Protein AF-A0A8H9EPB3-F1 (afdb_monomer_lite)

Radius of gyration: 15.14 Å; chains: 1; bounding box: 34×20×46 Å

Sequence (103 aa):
MLSDDFLKDVEGLKQKNVAVELLNRLLKGQVKSLMKTNATVSKRFSEMLRNSINKYNSRSIETSKVIEELIQLAKDIKQEQQRGNELGLNSDEIAFLRCFSFT

Foldseek 3Di:
DPDPVVLVVLLPDPPLVVSLVVLLVVLVVLLVVVCVQDVVVSVVLVVQSVVLVVCVVVVVDDSSVSSVSSSVSSVVSVVVVVVSCVVVDDPPPVVVVVVVVPD

Organism: Staphylococcus pseudintermedius (NCBI:txid283734)

Secondary structure (DSSP, 8-state):
---HHHHHHHHT-S-HHHHHHHHHHHHHHHHHHHTTT-HHHHHHHHHHHHHHHHHHHTT-S-HHHHHHHHHHHHHHHHHHHHHHHHHHS-TTSHHHHHHTT--

Structure (mmCIF, N/CA/C/O backbone):
data_AF-A0A8H9EPB3-F1
#
_entry.id   AF-A0A8H9EPB3-F1
#
loop_
_atom_site.group_PDB
_atom_site.id
_atom_site.type_symbol
_atom_site.label_atom_id
_atom_site.label_alt_id
_atom_site.label_comp_id
_atom_site.label_asym_id
_atom_site.label_entity_id
_atom_site.label_seq_id
_atom_site.pdbx_PDB_ins_code
_atom_site.Cartn_x
_atom_site.Cartn_y
_atom_site.Cartn_z
_atom_site.occupancy
_atom_site.B_iso_or_equiv
_atom_site.auth_seq_id
_atom_site.auth_comp_id
_atom_site.auth_asym_id
_atom_site.auth_atom_id
_atom_site.pdbx_PDB_model_num
ATOM 1 N N . MET A 1 1 ? -6.180 -4.046 -13.493 1.00 50.22 1 MET A N 1
ATOM 2 C CA . MET A 1 1 ? -5.452 -2.762 -13.586 1.00 50.22 1 MET A CA 1
ATOM 3 C C . MET A 1 1 ? -5.910 -1.858 -12.455 1.00 50.22 1 MET A C 1
ATOM 5 O O . MET A 1 1 ? -6.994 -2.078 -11.933 1.00 50.22 1 MET A O 1
ATOM 9 N N . LEU A 1 2 ? -5.079 -0.900 -12.040 1.00 63.28 2 LEU A N 1
ATOM 10 C CA . LEU A 1 2 ? -5.453 0.111 -11.051 1.00 63.28 2 LEU A CA 1
ATOM 11 C C . LEU A 1 2 ? -6.436 1.109 -11.690 1.00 63.28 2 LEU A C 1
ATOM 13 O O . LEU A 1 2 ? -6.024 2.137 -12.236 1.00 63.28 2 LEU A O 1
ATOM 17 N N . SER A 1 3 ? -7.714 0.744 -11.701 1.00 73.19 3 SER A N 1
ATOM 18 C CA . SER A 1 3 ? -8.790 1.581 -12.232 1.00 73.19 3 SER A CA 1
ATOM 19 C C . SER A 1 3 ? -9.348 2.468 -11.127 1.00 73.19 3 SER A C 1
ATOM 21 O O . SER A 1 3 ? -9.462 2.030 -9.982 1.00 73.19 3 SER A O 1
ATOM 23 N N . ASP A 1 4 ? -9.705 3.705 -11.462 1.00 75.12 4 ASP A N 1
ATOM 24 C CA . ASP A 1 4 ? -10.282 4.642 -10.494 1.00 75.12 4 ASP A CA 1
ATOM 25 C C . ASP A 1 4 ? -11.616 4.124 -9.925 1.00 75.12 4 ASP A C 1
ATOM 27 O O . ASP A 1 4 ? -11.916 4.365 -8.758 1.00 75.12 4 ASP A O 1
ATOM 31 N N . ASP A 1 5 ? -12.346 3.309 -10.693 1.00 75.31 5 ASP A N 1
ATOM 32 C CA . ASP A 1 5 ? -13.546 2.597 -10.233 1.00 75.31 5 ASP A CA 1
ATOM 33 C C . ASP A 1 5 ? -13.244 1.610 -9.100 1.00 75.31 5 ASP A C 1
ATOM 35 O O . ASP A 1 5 ? -13.942 1.597 -8.093 1.00 75.31 5 ASP A O 1
ATOM 39 N N . PHE A 1 6 ? -12.136 0.862 -9.183 1.00 80.31 6 PHE A N 1
ATOM 40 C CA . PHE A 1 6 ? -11.731 -0.048 -8.106 1.00 80.31 6 PHE A CA 1
ATOM 41 C C . PHE A 1 6 ? -11.423 0.716 -6.813 1.00 80.31 6 PHE A C 1
ATOM 43 O O . PHE A 1 6 ? -11.764 0.259 -5.725 1.00 80.31 6 PHE A O 1
ATOM 50 N N . LEU A 1 7 ? -10.778 1.883 -6.912 1.00 80.88 7 LEU A N 1
ATOM 51 C CA . LEU A 1 7 ? -10.467 2.702 -5.738 1.00 80.88 7 LEU A CA 1
ATOM 52 C C . LEU A 1 7 ? -11.745 3.262 -5.095 1.00 80.88 7 LEU A C 1
ATOM 54 O O . LEU A 1 7 ? -11.856 3.227 -3.870 1.00 80.88 7 LEU A O 1
ATOM 58 N N . LYS A 1 8 ? -12.720 3.695 -5.905 1.00 82.81 8 LYS A N 1
ATOM 59 C CA . LYS A 1 8 ? -14.044 4.134 -5.431 1.00 82.81 8 LYS A CA 1
ATOM 60 C C . LYS A 1 8 ? -14.826 3.002 -4.767 1.00 82.81 8 LYS A C 1
ATOM 62 O O . LYS A 1 8 ? -15.377 3.193 -3.684 1.00 82.81 8 LYS A O 1
ATOM 67 N N . ASP A 1 9 ? -14.833 1.818 -5.372 1.00 82.00 9 ASP A N 1
ATOM 68 C CA . ASP A 1 9 ? -15.509 0.641 -4.819 1.00 82.00 9 ASP A CA 1
ATOM 69 C C . ASP A 1 9 ? -14.921 0.257 -3.458 1.00 82.00 9 ASP A C 1
ATOM 71 O O . ASP A 1 9 ? -15.651 0.001 -2.499 1.00 82.00 9 ASP A O 1
ATOM 75 N N . VAL A 1 10 ? -13.589 0.274 -3.349 1.00 83.75 10 VAL A N 1
ATOM 76 C CA . VAL A 1 10 ? -12.859 -0.020 -2.112 1.00 83.75 10 VAL A CA 1
ATOM 77 C C . VAL A 1 10 ? -13.132 1.020 -1.025 1.00 83.75 10 VAL A C 1
ATOM 79 O O . VAL A 1 10 ? -13.303 0.662 0.143 1.00 83.75 10 VAL A O 1
ATOM 82 N N . GLU A 1 11 ? -13.204 2.299 -1.387 1.00 80.00 11 GLU A N 1
ATOM 83 C CA . GLU A 1 11 ? -13.561 3.382 -0.470 1.00 80.00 11 GLU A CA 1
ATOM 84 C C . GLU A 1 11 ? -14.997 3.222 0.067 1.00 80.00 11 GLU A C 1
ATOM 86 O O . GLU A 1 11 ? -15.243 3.409 1.267 1.00 80.00 11 GLU A O 1
ATOM 91 N N . GLY A 1 12 ? -15.922 2.773 -0.788 1.00 81.56 12 GLY A N 1
ATOM 92 C CA . GLY A 1 12 ? -17.324 2.501 -0.461 1.00 81.56 12 GLY A CA 1
ATOM 93 C C . GLY A 1 12 ? -17.575 1.246 0.386 1.00 81.56 12 GLY A C 1
ATOM 94 O O . GLY A 1 12 ? -18.693 1.047 0.872 1.00 81.56 12 GLY A O 1
ATOM 95 N N . LEU A 1 13 ? -16.565 0.397 0.621 1.00 84.75 13 LEU A N 1
ATOM 96 C CA . LEU A 1 13 ? -16.739 -0.824 1.412 1.00 84.75 13 LEU A CA 1
ATOM 97 C C . LEU A 1 13 ? -17.144 -0.509 2.860 1.00 84.75 13 LEU A C 1
ATOM 99 O O . LEU A 1 13 ? -16.459 0.219 3.586 1.00 84.75 13 LEU A O 1
ATOM 103 N N . LYS A 1 14 ? -18.228 -1.156 3.319 1.00 83.38 14 LYS A N 1
ATOM 104 C CA . LYS A 1 14 ? -18.660 -1.114 4.730 1.00 83.38 14 LYS A CA 1
ATOM 105 C C . LYS A 1 14 ? -17.591 -1.676 5.667 1.00 83.38 14 LYS A C 1
ATOM 107 O O . LYS A 1 14 ? -17.388 -1.162 6.762 1.00 83.38 14 LYS A O 1
ATOM 112 N N . GLN A 1 15 ? -16.904 -2.734 5.240 1.00 88.88 15 GLN A N 1
ATOM 113 C CA . GLN A 1 15 ? -15.846 -3.369 6.020 1.00 88.88 15 GLN A CA 1
ATOM 114 C C . GLN A 1 15 ? -14.487 -2.754 5.670 1.00 88.88 15 GLN A C 1
ATOM 116 O O . GLN A 1 15 ? -13.799 -3.195 4.752 1.00 88.88 15 GLN A O 1
ATOM 121 N N . LYS A 1 16 ? -14.077 -1.741 6.437 1.00 87.94 16 LYS A N 1
ATOM 122 C CA . LYS A 1 16 ? -12.825 -0.999 6.205 1.00 87.94 16 LYS A CA 1
ATOM 123 C C . LYS A 1 16 ? -11.565 -1.873 6.307 1.00 87.94 16 LYS A C 1
ATOM 125 O O . LYS A 1 16 ? -10.606 -1.655 5.577 1.00 87.94 16 LYS A O 1
ATOM 130 N N . ASN A 1 17 ? -11.586 -2.925 7.122 1.00 88.94 17 ASN A N 1
ATOM 131 C CA . ASN A 1 17 ? -10.467 -3.873 7.217 1.00 88.94 17 ASN A CA 1
ATOM 132 C C . ASN A 1 17 ? -10.255 -4.657 5.910 1.00 88.94 17 ASN A C 1
ATOM 134 O O . ASN A 1 17 ? -9.118 -4.914 5.521 1.00 88.94 17 ASN A O 1
ATOM 138 N N . VAL A 1 18 ? -11.346 -4.981 5.205 1.00 91.62 18 VAL A N 1
ATOM 139 C CA . VAL A 1 18 ? -11.290 -5.640 3.892 1.00 91.62 18 VAL A CA 1
ATOM 140 C C . VAL A 1 18 ? -10.699 -4.688 2.853 1.00 91.62 18 VAL A C 1
ATOM 142 O O . VAL A 1 18 ? -9.838 -5.092 2.077 1.00 91.62 18 VAL A O 1
ATOM 145 N N . ALA A 1 19 ? -11.086 -3.408 2.885 1.00 90.88 19 ALA A N 1
ATOM 146 C CA . ALA A 1 19 ? -10.512 -2.382 2.014 1.00 90.88 19 ALA A CA 1
ATOM 147 C C . ALA A 1 19 ? -8.982 -2.287 2.166 1.00 90.88 19 ALA A C 1
ATOM 149 O O . ALA A 1 19 ? -8.253 -2.320 1.174 1.00 90.88 19 ALA A O 1
ATOM 150 N N . VAL A 1 20 ? -8.488 -2.253 3.409 1.00 94.00 20 VAL A N 1
ATOM 151 C CA . VAL A 1 20 ? -7.046 -2.238 3.708 1.00 94.00 20 VAL A CA 1
ATOM 152 C C . VAL A 1 20 ? -6.346 -3.485 3.165 1.00 94.00 20 VAL A C 1
ATOM 154 O O . VAL A 1 20 ? -5.275 -3.377 2.565 1.00 94.00 20 VAL A O 1
ATOM 157 N N . GLU A 1 21 ? -6.930 -4.672 3.342 1.00 93.50 21 GLU A N 1
ATOM 158 C CA . GLU A 1 21 ? -6.330 -5.916 2.856 1.00 93.50 21 GLU A CA 1
ATOM 159 C C . GLU A 1 21 ? -6.227 -5.952 1.323 1.00 93.50 21 GLU A C 1
ATOM 161 O O . GLU A 1 21 ? -5.171 -6.295 0.778 1.00 93.50 21 GLU A O 1
ATOM 166 N N . LEU A 1 22 ? -7.298 -5.559 0.629 1.00 92.81 22 LEU A N 1
ATOM 167 C CA . LEU A 1 22 ? -7.341 -5.504 -0.831 1.00 92.81 22 LEU A CA 1
ATOM 168 C C . LEU A 1 22 ? -6.302 -4.524 -1.383 1.00 92.81 22 LEU A C 1
ATOM 170 O O . LEU A 1 22 ? -5.521 -4.895 -2.265 1.00 92.81 22 LEU A O 1
ATOM 174 N N . LEU A 1 23 ? -6.230 -3.312 -0.822 1.00 93.62 23 LEU A N 1
ATOM 175 C CA . LEU A 1 23 ? -5.230 -2.315 -1.209 1.00 93.62 23 LEU A CA 1
ATOM 176 C C . LEU A 1 23 ? -3.812 -2.822 -0.952 1.00 93.62 23 LEU A C 1
ATOM 178 O O . LEU A 1 23 ? -2.961 -2.725 -1.830 1.00 93.62 23 LEU A O 1
ATOM 182 N N . ASN A 1 24 ? -3.553 -3.438 0.203 1.00 95.19 24 ASN A N 1
ATOM 183 C CA . ASN A 1 24 ? -2.239 -3.994 0.523 1.00 95.19 24 ASN A CA 1
ATOM 184 C C . ASN A 1 24 ? -1.796 -5.060 -0.494 1.00 95.19 24 ASN A C 1
ATOM 186 O O . ASN A 1 24 ? -0.662 -5.031 -0.978 1.00 95.19 24 ASN A O 1
ATOM 190 N N . ARG A 1 25 ? -2.685 -5.999 -0.846 1.00 93.19 25 ARG A N 1
ATOM 191 C CA . ARG A 1 25 ? -2.396 -7.040 -1.848 1.00 93.19 25 ARG A CA 1
ATOM 192 C C . ARG A 1 25 ? -2.097 -6.426 -3.216 1.00 93.19 25 ARG A C 1
ATOM 194 O O . ARG A 1 25 ? -1.109 -6.799 -3.849 1.00 93.19 25 ARG A O 1
ATOM 201 N N . LEU A 1 26 ? -2.911 -5.464 -3.641 1.00 91.31 26 LEU A N 1
ATOM 202 C CA . LEU A 1 26 ? -2.739 -4.771 -4.913 1.00 91.31 26 LEU A CA 1
ATOM 203 C C . LEU A 1 26 ? -1.422 -3.978 -4.960 1.00 91.31 26 LEU A C 1
ATOM 205 O O . LEU A 1 26 ? -0.652 -4.122 -5.911 1.00 91.31 26 LEU A O 1
ATOM 209 N N . LEU A 1 27 ? -1.117 -3.206 -3.917 1.00 93.56 27 LEU A N 1
ATOM 210 C CA . LEU A 1 27 ? 0.078 -2.364 -3.846 1.00 93.56 27 LEU A CA 1
ATOM 211 C C . LEU A 1 27 ? 1.353 -3.209 -3.836 1.00 93.56 27 LEU A C 1
ATOM 213 O O . LEU A 1 27 ? 2.302 -2.885 -4.545 1.00 93.56 27 LEU A O 1
ATOM 217 N N . LYS A 1 28 ? 1.365 -4.348 -3.130 1.00 93.62 28 LYS A N 1
ATOM 218 C CA . LYS A 1 28 ? 2.479 -5.313 -3.189 1.00 93.62 28 LYS A CA 1
ATOM 219 C C . LYS A 1 28 ? 2.745 -5.808 -4.610 1.00 93.62 28 LYS A C 1
ATOM 221 O O . LYS A 1 28 ? 3.902 -5.905 -5.017 1.00 93.62 28 LYS A O 1
ATOM 226 N N . GLY A 1 29 ? 1.689 -6.112 -5.367 1.00 90.69 29 GLY A N 1
ATOM 227 C CA . GLY A 1 29 ? 1.806 -6.503 -6.772 1.00 90.69 29 GLY A CA 1
ATOM 228 C C . GLY A 1 29 ? 2.411 -5.393 -7.632 1.00 90.69 29 GLY A C 1
ATOM 229 O O . GLY A 1 29 ? 3.339 -5.642 -8.401 1.00 90.69 29 GLY A O 1
ATOM 230 N N . GLN A 1 30 ? 1.942 -4.159 -7.443 1.00 88.38 30 GLN A N 1
ATOM 231 C CA . GLN A 1 30 ? 2.408 -2.995 -8.198 1.00 88.38 30 GLN A CA 1
ATOM 232 C C . GLN A 1 30 ? 3.866 -2.632 -7.899 1.00 88.38 30 GLN A C 1
ATOM 234 O O . GLN A 1 30 ? 4.643 -2.404 -8.826 1.00 88.38 30 GLN A O 1
ATOM 239 N N . VAL A 1 31 ? 4.264 -2.661 -6.624 1.00 89.62 31 VAL A N 1
ATOM 240 C CA . VAL A 1 31 ? 5.660 -2.474 -6.201 1.00 89.62 31 VAL A CA 1
ATOM 241 C C . VAL A 1 31 ? 6.550 -3.553 -6.816 1.00 89.62 31 VAL A C 1
ATOM 243 O O . VAL A 1 31 ? 7.580 -3.236 -7.401 1.00 89.62 31 VAL A O 1
ATOM 246 N N . LYS A 1 32 ? 6.136 -4.828 -6.779 1.00 88.44 32 LYS A N 1
ATOM 247 C CA . LYS A 1 32 ? 6.897 -5.924 -7.404 1.00 88.44 32 LYS A CA 1
ATOM 248 C C . LYS A 1 32 ? 7.055 -5.739 -8.916 1.00 88.44 32 LYS A C 1
ATOM 250 O O . LYS A 1 32 ? 8.096 -6.099 -9.462 1.00 88.44 32 LYS A O 1
ATOM 255 N N . SER A 1 33 ? 6.039 -5.199 -9.589 1.00 85.75 33 SER A N 1
ATOM 256 C CA . SER A 1 33 ? 6.120 -4.868 -11.013 1.00 85.75 33 SER A CA 1
ATOM 257 C C . SER A 1 33 ? 7.121 -3.739 -11.265 1.00 85.75 33 SER A C 1
ATOM 259 O O . SER A 1 33 ? 8.000 -3.882 -12.111 1.00 85.75 33 SER A O 1
ATOM 261 N N . LEU A 1 34 ? 7.049 -2.661 -10.477 1.00 83.31 34 LEU A N 1
ATOM 262 C CA . LEU A 1 34 ? 7.949 -1.509 -10.578 1.00 83.31 34 LEU A CA 1
ATOM 263 C C . LEU A 1 34 ? 9.404 -1.867 -10.251 1.00 83.31 34 LEU A C 1
ATOM 265 O O . LEU A 1 34 ? 10.322 -1.298 -10.828 1.00 83.31 34 LEU A O 1
ATOM 269 N N . MET A 1 35 ? 9.638 -2.852 -9.382 1.00 84.44 35 MET A N 1
ATOM 270 C CA . MET A 1 35 ? 10.981 -3.348 -9.069 1.00 84.44 35 MET A CA 1
ATOM 271 C C . MET A 1 35 ? 11.744 -3.824 -10.313 1.00 84.44 35 MET A C 1
ATOM 273 O O . MET A 1 35 ? 12.969 -3.738 -10.335 1.00 84.44 35 MET A O 1
ATOM 277 N N . LYS A 1 36 ? 11.035 -4.308 -11.344 1.00 82.81 36 LYS A N 1
ATOM 278 C CA . LYS A 1 36 ? 11.644 -4.768 -12.601 1.00 82.81 36 LYS A CA 1
ATOM 279 C C . LYS A 1 36 ? 12.208 -3.625 -13.445 1.00 82.81 36 LYS A C 1
ATOM 281 O O . LYS A 1 36 ? 13.126 -3.862 -14.218 1.00 82.81 36 LYS A O 1
ATOM 286 N N . THR A 1 37 ? 11.654 -2.420 -13.317 1.00 79.12 37 THR A N 1
ATOM 287 C CA . THR A 1 37 ? 12.057 -1.245 -14.101 1.00 79.12 37 THR A CA 1
ATOM 288 C C . THR A 1 37 ? 12.893 -0.267 -13.281 1.00 79.12 37 THR A C 1
ATOM 290 O O . THR A 1 37 ? 13.864 0.282 -13.790 1.00 79.12 37 THR A O 1
ATOM 293 N N . ASN A 1 38 ? 12.567 -0.062 -12.000 1.00 82.38 38 ASN A N 1
ATOM 294 C CA . ASN A 1 38 ? 13.278 0.859 -11.118 1.00 82.38 38 ASN A CA 1
ATOM 295 C C . ASN A 1 38 ? 13.302 0.365 -9.659 1.00 82.38 38 ASN A C 1
ATOM 297 O O . ASN A 1 38 ? 12.383 0.603 -8.868 1.00 82.38 38 ASN A O 1
ATOM 301 N N . ALA A 1 39 ? 14.401 -0.296 -9.282 1.00 86.25 39 ALA A N 1
ATOM 302 C CA . ALA A 1 39 ? 14.592 -0.858 -7.945 1.00 86.25 39 ALA A CA 1
ATOM 303 C C . ALA A 1 39 ? 14.620 0.207 -6.833 1.00 86.25 39 ALA A C 1
ATOM 305 O O . ALA A 1 39 ? 14.082 -0.022 -5.748 1.00 86.25 39 ALA A O 1
ATOM 306 N N . THR A 1 40 ? 15.199 1.382 -7.096 1.00 89.94 40 THR A N 1
ATOM 307 C CA . THR A 1 40 ? 15.306 2.471 -6.111 1.00 89.94 40 THR A CA 1
ATOM 308 C C . THR A 1 40 ? 13.932 3.039 -5.767 1.00 89.94 40 THR 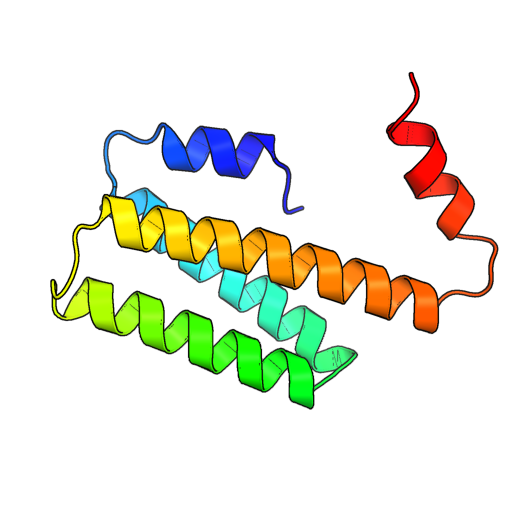A C 1
ATOM 310 O O . THR A 1 40 ? 13.571 3.135 -4.592 1.00 89.94 40 THR A O 1
ATOM 313 N N . VAL A 1 41 ? 13.130 3.356 -6.787 1.00 87.56 41 VAL A N 1
ATOM 314 C CA . VAL A 1 41 ? 11.770 3.882 -6.600 1.00 87.56 41 VAL A CA 1
ATOM 315 C C . VAL A 1 41 ? 10.859 2.811 -5.989 1.00 87.56 41 VAL A C 1
ATOM 317 O O . VAL A 1 41 ? 10.127 3.087 -5.038 1.00 87.56 41 VAL A O 1
ATOM 320 N N . SER A 1 42 ? 10.970 1.559 -6.444 1.00 89.94 42 SER A N 1
ATOM 321 C CA . SER A 1 42 ? 10.253 0.427 -5.848 1.00 89.94 42 SER A CA 1
ATOM 322 C C . SER A 1 42 ? 10.547 0.264 -4.354 1.00 89.94 42 SER A C 1
ATOM 324 O O . SER A 1 42 ? 9.628 0.015 -3.571 1.00 89.94 42 SER A O 1
ATOM 326 N N . LYS A 1 43 ? 11.809 0.405 -3.928 1.00 92.38 43 LYS A N 1
ATOM 327 C CA . LYS A 1 43 ? 12.184 0.289 -2.512 1.00 92.38 43 LYS A CA 1
ATOM 328 C C . LYS A 1 43 ? 11.500 1.362 -1.662 1.00 92.38 43 LYS A C 1
ATOM 330 O O . LYS A 1 43 ? 10.922 1.030 -0.628 1.00 92.38 43 LYS A O 1
ATOM 335 N N . ARG A 1 44 ? 11.473 2.611 -2.139 1.00 94.12 44 ARG A N 1
ATOM 336 C CA . ARG A 1 44 ? 10.768 3.716 -1.471 1.00 94.12 44 ARG A CA 1
ATOM 337 C C . ARG A 1 44 ? 9.277 3.412 -1.292 1.00 94.12 44 ARG A C 1
ATOM 339 O O . ARG A 1 44 ? 8.758 3.538 -0.185 1.00 94.12 44 ARG A O 1
ATOM 346 N N . PHE A 1 45 ? 8.590 2.965 -2.344 1.00 93.69 45 PHE A N 1
ATOM 347 C CA . PHE A 1 45 ? 7.166 2.621 -2.243 1.00 93.69 45 PHE A CA 1
ATOM 348 C C . PHE A 1 45 ? 6.904 1.423 -1.326 1.00 93.69 45 PHE A C 1
ATOM 350 O O . PHE A 1 45 ? 5.925 1.422 -0.580 1.00 93.69 45 PHE A O 1
ATOM 357 N N . SER A 1 46 ? 7.797 0.430 -1.324 1.00 95.00 46 SER A N 1
ATOM 358 C CA . SER A 1 46 ? 7.727 -0.692 -0.385 1.00 95.00 46 SER A CA 1
ATOM 359 C C . SER A 1 46 ? 7.809 -0.228 1.072 1.00 95.00 46 SER A C 1
ATOM 361 O O . SER A 1 46 ? 7.087 -0.745 1.925 1.00 95.00 46 SER A O 1
ATOM 363 N N . GLU A 1 47 ? 8.683 0.733 1.378 1.00 96.75 47 GLU A N 1
ATOM 364 C CA . GLU A 1 47 ? 8.825 1.294 2.725 1.00 96.75 47 GLU A CA 1
ATOM 365 C C . GLU A 1 47 ? 7.591 2.104 3.135 1.00 96.75 47 GLU A C 1
ATOM 367 O O . GLU A 1 47 ? 7.084 1.918 4.242 1.00 96.75 47 GLU A O 1
ATOM 372 N N . MET A 1 48 ? 7.059 2.934 2.233 1.00 96.25 48 MET A N 1
ATOM 373 C CA . MET A 1 48 ? 5.826 3.693 2.467 1.00 96.25 48 MET A CA 1
ATOM 374 C C . MET A 1 48 ? 4.637 2.766 2.745 1.00 96.25 48 MET A C 1
ATOM 376 O O . MET A 1 48 ? 3.957 2.938 3.756 1.00 96.25 48 MET A O 1
ATOM 380 N N . LEU A 1 49 ? 4.448 1.728 1.921 1.00 96.31 49 LEU A N 1
ATOM 381 C CA . LEU A 1 49 ? 3.408 0.718 2.132 1.00 96.31 49 LEU A CA 1
ATOM 382 C C . LEU A 1 49 ? 3.557 0.046 3.499 1.00 96.31 49 LEU A C 1
ATOM 384 O O . LEU A 1 49 ? 2.591 -0.060 4.255 1.00 96.31 49 LEU A O 1
ATOM 388 N N . ARG A 1 50 ? 4.775 -0.392 3.841 1.00 97.06 50 ARG A N 1
ATOM 389 C CA . ARG A 1 50 ? 5.050 -1.026 5.135 1.00 97.06 50 ARG A CA 1
ATOM 390 C C . ARG A 1 50 ? 4.695 -0.096 6.295 1.00 97.06 50 ARG A C 1
ATOM 392 O O . ARG A 1 50 ? 4.087 -0.544 7.262 1.00 97.06 50 ARG A O 1
ATOM 399 N N . ASN A 1 51 ? 5.039 1.184 6.193 1.00 96.75 51 ASN A N 1
ATOM 400 C CA . ASN A 1 51 ? 4.755 2.166 7.233 1.00 96.75 51 ASN A CA 1
ATOM 401 C C . ASN A 1 51 ? 3.247 2.383 7.419 1.00 96.75 51 ASN A C 1
ATOM 403 O O . ASN A 1 51 ? 2.782 2.362 8.557 1.00 96.75 51 ASN A O 1
ATOM 407 N N . SER A 1 52 ? 2.469 2.520 6.342 1.00 95.69 52 SER A N 1
ATOM 408 C CA . SER A 1 52 ? 1.007 2.663 6.442 1.00 95.69 52 SER A CA 1
ATOM 409 C C . SER A 1 52 ? 0.344 1.421 7.050 1.00 95.69 52 SER A C 1
ATOM 411 O O . SER A 1 52 ? -0.522 1.545 7.916 1.00 95.69 52 SER A O 1
ATOM 413 N N . ILE A 1 53 ? 0.807 0.216 6.696 1.00 95.88 53 ILE A N 1
ATOM 414 C CA . ILE A 1 53 ? 0.315 -1.033 7.304 1.00 95.88 53 ILE A CA 1
ATOM 415 C C . ILE A 1 53 ? 0.715 -1.150 8.779 1.00 95.88 53 ILE A C 1
ATOM 417 O O . ILE A 1 53 ? -0.075 -1.624 9.593 1.00 95.88 53 ILE A O 1
ATOM 421 N N . ASN A 1 54 ? 1.903 -0.680 9.159 1.00 96.56 54 ASN A N 1
ATOM 422 C CA . ASN A 1 54 ? 2.301 -0.649 10.563 1.00 96.56 54 ASN A CA 1
ATOM 423 C C . ASN A 1 54 ? 1.377 0.255 11.383 1.00 96.56 54 ASN A C 1
ATOM 425 O O . ASN A 1 54 ? 0.889 -0.194 12.415 1.00 96.56 54 ASN A O 1
ATOM 429 N N . LYS A 1 55 ? 1.074 1.469 10.897 1.00 94.94 55 LYS A N 1
ATOM 430 C CA . LYS A 1 55 ? 0.136 2.393 11.561 1.00 94.94 55 LYS A CA 1
ATOM 431 C C . LYS A 1 55 ? -1.260 1.781 11.734 1.00 94.94 55 LYS A C 1
ATOM 433 O O . LYS A 1 55 ? -1.903 2.006 12.757 1.00 94.94 55 LYS A O 1
ATOM 438 N N . TYR A 1 56 ? -1.718 1.012 10.744 1.00 94.69 56 TYR A N 1
ATOM 439 C CA . TYR A 1 56 ? -2.972 0.260 10.816 1.00 94.69 56 TYR A CA 1
ATOM 440 C C . TYR A 1 56 ? -2.932 -0.819 11.905 1.00 94.69 56 TYR A C 1
ATOM 442 O O . TYR A 1 56 ? -3.811 -0.862 12.763 1.00 94.69 56 TYR A O 1
ATOM 450 N N . ASN A 1 57 ? -1.888 -1.653 11.912 1.00 93.50 57 ASN A N 1
ATOM 451 C CA . ASN A 1 57 ? -1.743 -2.750 12.872 1.00 93.50 57 ASN A CA 1
ATOM 452 C C . ASN A 1 57 ? -1.600 -2.251 14.315 1.00 93.50 57 ASN A C 1
ATOM 454 O O . ASN A 1 57 ? -2.162 -2.846 15.232 1.00 93.50 57 ASN A O 1
ATOM 458 N N . SER A 1 58 ? -0.878 -1.148 14.517 1.00 94.69 58 SER A N 1
ATOM 459 C CA . SER A 1 58 ? -0.726 -0.505 15.823 1.00 94.69 58 SER A CA 1
ATOM 460 C C . SER A 1 58 ? -1.938 0.335 16.231 1.00 94.69 58 SER A C 1
ATOM 462 O O . SER A 1 58 ? -1.941 0.883 17.331 1.00 94.69 58 SER A O 1
ATOM 464 N N . ARG A 1 59 ? -2.957 0.458 15.362 1.00 90.50 59 ARG A N 1
ATOM 465 C CA . ARG A 1 59 ? -4.131 1.333 15.540 1.00 90.50 59 ARG A CA 1
ATOM 466 C C . ARG A 1 59 ? -3.745 2.774 15.885 1.00 90.50 59 ARG A C 1
ATOM 468 O O . ARG A 1 59 ? -4.451 3.458 16.617 1.00 90.50 59 ARG A O 1
ATOM 475 N N . SER A 1 60 ? -2.602 3.229 15.371 1.00 85.94 60 SER A N 1
ATOM 476 C CA . SER A 1 60 ? -2.060 4.556 15.681 1.00 85.94 60 SER A CA 1
ATOM 477 C C . SER A 1 60 ? -2.786 5.682 14.947 1.00 85.94 60 SER A C 1
ATOM 479 O O . SER A 1 60 ? -2.620 6.842 15.310 1.00 85.94 60 SER A O 1
ATOM 481 N N . ILE A 1 61 ? -3.567 5.351 13.916 1.00 90.31 61 ILE A N 1
ATOM 482 C CA . ILE A 1 61 ? -4.452 6.268 13.193 1.00 90.31 61 ILE A CA 1
ATOM 483 C C . ILE A 1 61 ? -5.774 5.565 12.869 1.00 90.31 61 ILE A C 1
ATOM 485 O O . ILE A 1 61 ? -5.860 4.335 12.897 1.00 90.31 61 ILE A O 1
ATOM 489 N N . GLU A 1 62 ? -6.792 6.348 12.519 1.00 92.94 62 GLU A N 1
ATOM 490 C CA . GLU A 1 62 ? -8.072 5.826 12.044 1.00 92.94 62 GLU A CA 1
ATOM 491 C C . GLU A 1 62 ? -7.916 4.995 10.764 1.00 92.94 62 GLU A C 1
ATOM 493 O O . GLU A 1 62 ? -7.141 5.331 9.866 1.00 92.94 62 GLU A O 1
ATOM 498 N N . THR A 1 63 ? -8.697 3.918 10.646 1.00 91.50 63 THR A N 1
ATOM 499 C CA . THR A 1 63 ? -8.664 3.035 9.471 1.00 91.50 63 THR A CA 1
ATOM 500 C C . THR A 1 63 ? -9.041 3.762 8.176 1.00 91.50 63 THR A C 1
ATOM 502 O O . THR A 1 63 ? -8.483 3.447 7.130 1.00 91.50 63 THR A O 1
ATOM 505 N N . SER A 1 64 ? -9.940 4.750 8.232 1.00 90.62 64 SER A N 1
ATOM 506 C CA . SER A 1 64 ? -10.261 5.657 7.113 1.00 90.62 64 SER A CA 1
ATOM 507 C C . SER A 1 64 ? -9.004 6.336 6.567 1.00 90.62 64 SER A C 1
ATOM 509 O O . SER A 1 64 ? -8.716 6.246 5.378 1.00 90.62 64 SER A O 1
ATOM 511 N N . LYS A 1 65 ? -8.190 6.901 7.460 1.00 92.88 65 LYS A N 1
ATOM 512 C CA . LYS A 1 65 ? -6.939 7.577 7.116 1.00 92.88 65 LYS A CA 1
ATOM 513 C C . LYS A 1 65 ? -5.887 6.625 6.545 1.00 92.88 65 LYS A C 1
ATOM 515 O O . LYS A 1 65 ? -5.15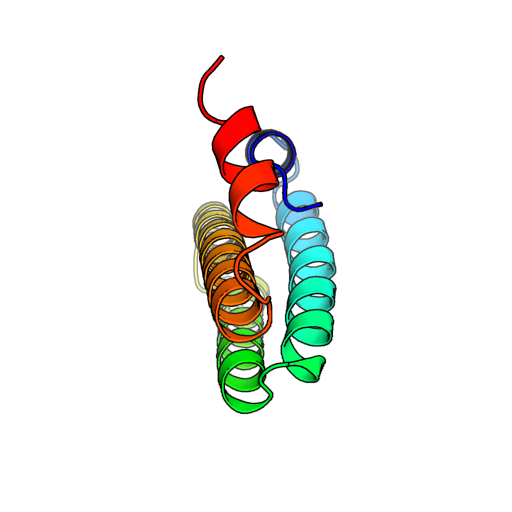2 6.993 5.635 1.00 92.88 65 LYS A O 1
ATOM 520 N N . VAL A 1 66 ? -5.829 5.379 7.027 1.00 94.00 66 VAL A N 1
ATOM 521 C CA . VAL A 1 66 ? -4.991 4.333 6.405 1.00 94.00 66 VAL A CA 1
ATOM 522 C C . VAL A 1 66 ? -5.432 4.093 4.962 1.00 94.00 66 VAL A C 1
ATOM 524 O O . VAL A 1 66 ? -4.590 4.007 4.074 1.00 94.00 66 VAL A O 1
ATOM 527 N N . ILE A 1 67 ? -6.738 3.967 4.720 1.00 91.56 67 ILE A N 1
ATOM 528 C CA . ILE A 1 67 ? -7.283 3.716 3.381 1.00 91.56 67 ILE A CA 1
ATOM 529 C C . ILE A 1 67 ? -6.939 4.873 2.441 1.00 91.56 67 ILE A C 1
ATOM 531 O O . ILE A 1 67 ? -6.458 4.617 1.341 1.00 91.56 67 ILE A O 1
ATOM 535 N N . GLU A 1 68 ? -7.090 6.120 2.887 1.00 92.50 68 GLU A N 1
ATOM 536 C CA . GLU A 1 68 ? -6.673 7.306 2.129 1.00 92.50 68 GLU A CA 1
ATOM 537 C C . GLU A 1 68 ? -5.174 7.273 1.782 1.00 92.50 68 GLU A C 1
ATOM 539 O O . GLU A 1 68 ? -4.812 7.447 0.616 1.00 92.50 68 GL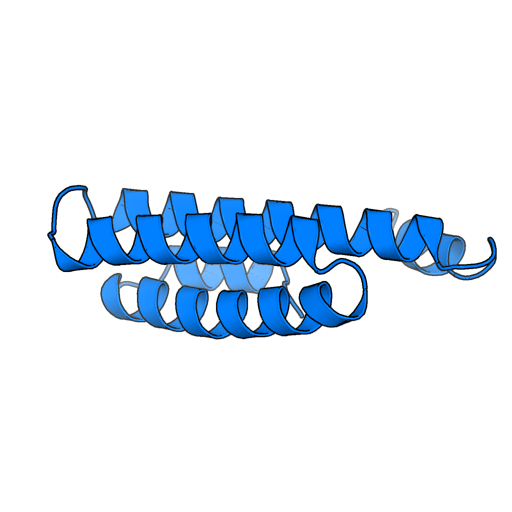U A O 1
ATOM 544 N N . GLU A 1 69 ? -4.300 6.973 2.755 1.00 94.56 69 GLU A N 1
ATOM 545 C CA . GLU A 1 69 ? -2.852 6.833 2.520 1.00 94.56 69 GLU A CA 1
ATOM 546 C C . GLU A 1 69 ? -2.550 5.748 1.470 1.00 94.56 69 GLU A C 1
ATOM 548 O O . GLU A 1 69 ? -1.717 5.946 0.583 1.00 94.56 69 GLU A O 1
ATOM 553 N N . LEU A 1 70 ? -3.236 4.603 1.537 1.00 94.44 70 LEU A N 1
ATOM 554 C CA . LEU A 1 70 ? -3.046 3.495 0.599 1.00 94.44 70 LEU A CA 1
ATOM 555 C C . LEU A 1 70 ? -3.583 3.815 -0.806 1.00 94.44 70 LEU A C 1
ATOM 557 O O . LEU A 1 70 ? -2.957 3.429 -1.795 1.00 94.44 70 LEU A O 1
ATOM 561 N N . ILE A 1 71 ? -4.706 4.529 -0.913 1.00 91.31 71 ILE A N 1
ATOM 562 C CA . ILE A 1 71 ? -5.249 5.012 -2.191 1.00 91.31 71 ILE A CA 1
ATOM 563 C C . ILE A 1 71 ? -4.271 5.995 -2.836 1.00 91.31 71 ILE A C 1
ATOM 565 O O . ILE A 1 71 ? -3.984 5.879 -4.030 1.00 91.31 71 ILE A O 1
ATOM 569 N N . GLN A 1 72 ? -3.725 6.931 -2.057 1.00 93.44 72 GLN A N 1
ATOM 570 C CA . GLN A 1 72 ? -2.738 7.878 -2.565 1.00 93.44 72 GLN A CA 1
ATOM 571 C C . GLN A 1 72 ? -1.478 7.154 -3.048 1.00 93.44 72 GLN A C 1
ATOM 573 O O . GLN A 1 72 ? -1.019 7.398 -4.161 1.00 93.44 72 GLN A O 1
ATOM 578 N N . LEU A 1 73 ? -0.989 6.176 -2.280 1.00 93.44 73 LEU A N 1
ATOM 579 C CA . LEU A 1 73 ? 0.156 5.360 -2.680 1.00 93.44 73 LEU A CA 1
ATOM 580 C C . LEU A 1 73 ? -0.088 4.623 -4.006 1.00 93.44 73 LEU A C 1
ATOM 582 O O . LEU A 1 73 ? 0.808 4.510 -4.839 1.00 93.44 73 LEU A O 1
ATOM 586 N N . ALA A 1 74 ? -1.310 4.134 -4.216 1.00 89.31 74 ALA A N 1
ATOM 587 C CA . ALA A 1 74 ? -1.721 3.492 -5.460 1.00 89.31 74 ALA A CA 1
ATOM 588 C C . ALA A 1 74 ? -1.637 4.448 -6.659 1.00 89.31 74 ALA A C 1
ATOM 590 O O . ALA A 1 74 ? -1.131 4.057 -7.716 1.00 89.31 74 ALA A O 1
ATOM 591 N N . LYS A 1 75 ? -2.096 5.693 -6.490 1.00 89.25 75 LYS A N 1
ATOM 592 C CA . LYS A 1 75 ? -2.013 6.743 -7.516 1.00 89.25 75 LYS A CA 1
ATOM 593 C C . LYS A 1 75 ? -0.562 7.108 -7.827 1.00 89.25 75 LYS A C 1
ATOM 595 O O . LYS A 1 75 ? -0.191 7.129 -8.999 1.00 89.25 75 LYS A O 1
ATOM 600 N N . ASP A 1 76 ? 0.262 7.291 -6.800 1.00 90.25 76 ASP A N 1
ATOM 601 C CA . ASP A 1 76 ? 1.677 7.637 -6.957 1.00 90.25 76 ASP A CA 1
ATOM 602 C C . ASP A 1 76 ? 2.444 6.536 -7.710 1.00 90.25 76 ASP A C 1
ATOM 604 O O . ASP A 1 76 ? 3.211 6.820 -8.629 1.00 90.25 76 ASP A O 1
ATOM 608 N N . ILE A 1 77 ? 2.199 5.258 -7.387 1.00 86.81 77 ILE A N 1
ATOM 609 C CA . ILE A 1 77 ? 2.828 4.139 -8.105 1.00 86.81 77 ILE A CA 1
ATOM 610 C C . ILE A 1 77 ? 2.382 4.102 -9.571 1.00 86.81 77 ILE A C 1
ATOM 612 O O . ILE A 1 77 ? 3.211 3.864 -10.447 1.00 86.81 77 ILE A O 1
ATOM 616 N N . LYS A 1 78 ? 1.097 4.342 -9.863 1.00 85.06 78 LYS A N 1
ATOM 617 C CA . LYS A 1 78 ? 0.592 4.402 -11.247 1.00 85.06 78 LYS A CA 1
ATOM 618 C C . LYS A 1 78 ? 1.263 5.526 -12.033 1.00 85.06 78 LYS A C 1
ATOM 620 O O . LYS A 1 78 ? 1.658 5.298 -13.173 1.00 85.06 78 LYS A O 1
ATOM 625 N N . GLN A 1 79 ? 1.443 6.695 -11.425 1.00 86.50 79 GLN A N 1
ATOM 626 C CA . GLN A 1 79 ? 2.139 7.814 -12.054 1.00 86.50 79 GLN A CA 1
ATOM 627 C C . GLN A 1 79 ? 3.615 7.488 -12.326 1.00 86.50 79 GLN A C 1
ATOM 629 O O . GLN A 1 79 ? 4.113 7.743 -13.419 1.00 86.50 79 GLN A O 1
ATOM 634 N N . GLU A 1 80 ? 4.317 6.868 -11.377 1.00 84.50 80 GLU A N 1
ATOM 635 C CA . GLU A 1 80 ? 5.715 6.468 -11.576 1.00 84.50 80 GLU A CA 1
ATOM 636 C C . GLU A 1 80 ? 5.863 5.346 -12.614 1.00 84.50 80 GLU A C 1
ATOM 638 O O . GLU A 1 80 ? 6.816 5.349 -13.391 1.00 84.50 80 GLU A O 1
ATOM 643 N N . GLN A 1 81 ? 4.901 4.422 -12.700 1.00 79.69 81 GLN A N 1
ATOM 644 C CA . GLN A 1 81 ? 4.843 3.432 -13.781 1.00 79.69 81 GLN A CA 1
ATOM 645 C C . GLN A 1 81 ? 4.619 4.092 -15.147 1.00 79.69 81 GLN A C 1
ATOM 647 O O . GLN A 1 81 ? 5.283 3.717 -16.108 1.00 79.69 81 GLN A O 1
ATOM 652 N N . GLN A 1 82 ? 3.728 5.085 -15.240 1.00 80.00 82 GLN A N 1
ATOM 653 C CA . GLN A 1 82 ? 3.505 5.845 -16.475 1.00 80.00 82 GLN A CA 1
ATOM 654 C C . GLN A 1 82 ? 4.772 6.586 -16.911 1.00 80.00 82 GLN A C 1
ATOM 656 O O . GLN A 1 82 ? 5.184 6.442 -18.054 1.00 80.00 82 GLN A O 1
ATOM 661 N N . ARG A 1 83 ? 5.456 7.274 -15.990 1.00 74.06 83 ARG A N 1
ATOM 662 C CA . ARG A 1 83 ? 6.732 7.956 -16.273 1.00 74.06 83 ARG A CA 1
ATOM 663 C C . ARG A 1 83 ? 7.844 6.981 -16.660 1.00 74.06 83 ARG A C 1
ATOM 665 O O . ARG A 1 83 ? 8.628 7.259 -17.559 1.00 74.06 83 ARG A O 1
ATOM 672 N N . GLY A 1 84 ? 7.923 5.831 -15.988 1.00 66.06 84 GLY A N 1
ATOM 673 C CA . GLY A 1 84 ? 8.879 4.771 -16.318 1.00 66.06 84 GLY A CA 1
ATOM 674 C C . GLY A 1 84 ? 8.627 4.157 -17.698 1.00 66.06 84 GLY A C 1
ATOM 675 O O . GLY A 1 84 ? 9.581 3.861 -18.410 1.00 66.06 84 GLY A O 1
ATOM 676 N N . ASN A 1 85 ? 7.358 4.027 -18.091 1.00 59.47 85 ASN A N 1
ATOM 677 C CA . ASN A 1 85 ? 6.962 3.629 -19.438 1.00 59.47 85 ASN A CA 1
ATOM 678 C C . ASN A 1 85 ? 7.280 4.730 -20.462 1.00 59.47 85 ASN A C 1
ATOM 680 O O . ASN A 1 85 ? 7.853 4.426 -21.493 1.00 59.47 85 ASN A O 1
ATOM 684 N N . GLU A 1 86 ? 7.020 6.007 -20.179 1.00 54.75 86 GLU A N 1
ATOM 685 C CA . GLU A 1 86 ? 7.394 7.125 -21.066 1.00 54.75 86 GLU A CA 1
ATOM 686 C C . GLU A 1 86 ? 8.911 7.218 -21.312 1.00 54.75 86 GLU A C 1
ATOM 688 O O . GLU A 1 86 ? 9.337 7.616 -22.391 1.00 54.75 86 GLU A O 1
ATOM 693 N N . LEU A 1 87 ? 9.736 6.821 -20.338 1.00 51.12 87 LEU A N 1
ATOM 694 C CA . LEU A 1 87 ? 11.199 6.765 -20.471 1.00 51.12 87 LEU A CA 1
ATOM 695 C C . LEU A 1 87 ? 11.713 5.463 -21.119 1.00 51.12 87 LEU A C 1
ATOM 697 O O . LEU A 1 87 ? 12.878 5.403 -21.508 1.00 51.12 87 LEU A O 1
ATOM 701 N N . GLY A 1 88 ? 10.872 4.427 -21.213 1.00 49.72 88 GLY A N 1
ATOM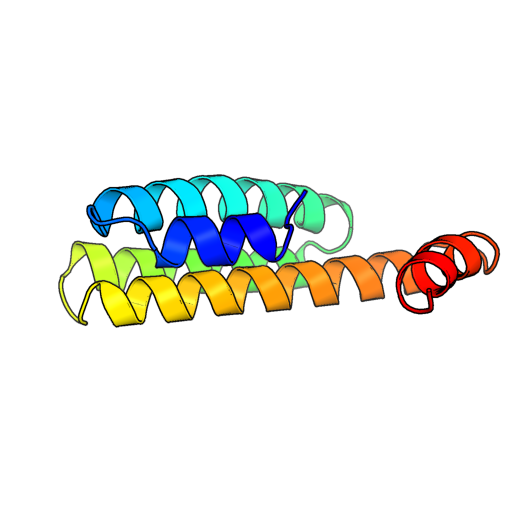 702 C CA . GLY A 1 88 ? 11.196 3.113 -21.78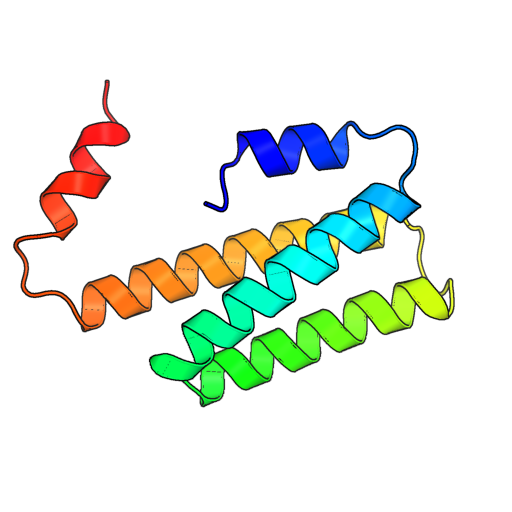4 1.00 49.72 88 GLY A CA 1
ATOM 703 C C . GLY A 1 88 ? 10.492 2.794 -23.110 1.00 49.72 88 GLY A C 1
ATOM 704 O O . GLY A 1 88 ? 10.795 1.767 -23.716 1.00 49.72 88 GLY A O 1
ATOM 705 N N . LEU A 1 89 ? 9.574 3.649 -23.566 1.00 43.75 89 LEU A N 1
ATOM 706 C CA . LEU A 1 89 ? 8.801 3.485 -24.792 1.00 43.75 89 LEU A CA 1
ATOM 707 C C . LEU A 1 89 ? 9.266 4.498 -25.834 1.00 43.75 89 LEU A C 1
ATOM 709 O O . LEU A 1 89 ? 9.179 5.711 -25.650 1.00 43.75 89 LEU A O 1
ATOM 713 N N . ASN A 1 90 ? 9.739 3.964 -26.960 1.00 43.62 90 ASN A N 1
ATOM 714 C CA . ASN A 1 90 ? 9.806 4.701 -28.213 1.00 43.62 90 ASN A CA 1
ATOM 715 C C . ASN A 1 90 ? 8.427 5.334 -28.472 1.00 43.62 90 ASN A C 1
ATOM 717 O O . ASN A 1 90 ? 7.406 4.757 -28.097 1.00 43.62 90 ASN A O 1
ATOM 721 N N . SER A 1 91 ? 8.401 6.524 -29.065 1.00 49.25 91 SER A N 1
ATOM 722 C CA . SER A 1 91 ? 7.293 7.496 -29.044 1.00 49.25 91 SER A CA 1
ATOM 723 C C . SER A 1 91 ? 5.921 7.017 -29.567 1.00 49.25 91 SER A C 1
ATOM 725 O O . SER A 1 91 ? 4.953 7.775 -29.524 1.00 49.25 91 SER A O 1
ATOM 727 N N . ASP A 1 92 ? 5.813 5.767 -30.005 1.00 46.03 92 ASP A N 1
ATOM 728 C CA . ASP A 1 92 ? 4.652 5.169 -30.657 1.00 46.03 92 ASP A CA 1
A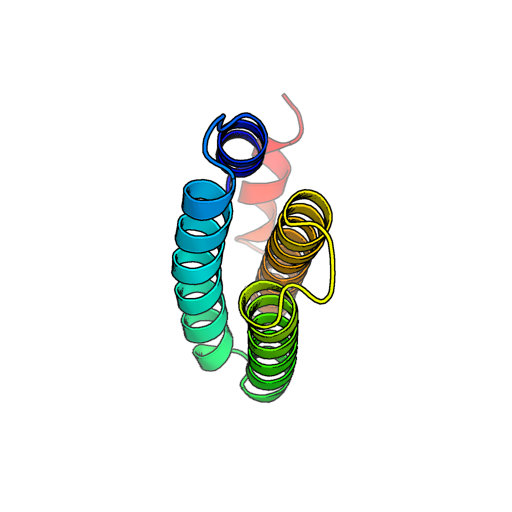TOM 729 C C . ASP A 1 92 ? 3.553 4.697 -29.682 1.00 46.03 92 ASP A C 1
ATOM 731 O O . ASP A 1 92 ? 2.377 4.702 -30.040 1.00 46.03 92 ASP A O 1
ATOM 735 N N . GLU A 1 93 ? 3.869 4.363 -28.424 1.00 49.44 93 GLU A N 1
ATOM 736 C CA . GLU A 1 93 ? 2.856 3.847 -27.476 1.00 49.44 93 GLU A CA 1
ATOM 737 C C . GLU A 1 93 ? 2.155 4.936 -26.634 1.00 49.44 93 GLU A C 1
ATOM 739 O O . GLU A 1 93 ? 1.077 4.708 -26.076 1.00 49.44 93 GLU A O 1
ATOM 744 N N . ILE A 1 94 ? 2.691 6.163 -26.604 1.00 52.41 94 ILE A N 1
ATOM 745 C CA . ILE A 1 94 ? 2.081 7.316 -25.907 1.00 52.41 94 ILE A CA 1
ATOM 746 C C . ILE A 1 94 ? 0.748 7.723 -26.565 1.00 52.41 94 ILE A C 1
ATOM 748 O O . ILE A 1 94 ? -0.173 8.200 -25.892 1.00 52.41 94 ILE A O 1
ATOM 752 N N . ALA A 1 95 ? 0.604 7.492 -27.873 1.00 52.84 95 ALA A N 1
ATOM 753 C CA . ALA A 1 95 ? -0.600 7.842 -28.623 1.00 52.84 95 ALA A CA 1
ATOM 754 C C . ALA A 1 95 ? -1.844 7.057 -28.161 1.00 52.84 95 ALA A C 1
ATOM 756 O O . ALA A 1 95 ? -2.955 7.590 -28.194 1.00 52.84 95 ALA A O 1
ATOM 757 N N . PHE A 1 96 ? -1.673 5.828 -27.660 1.00 49.31 96 PHE A N 1
ATOM 758 C CA . PHE A 1 96 ? -2.805 4.969 -27.305 1.00 49.31 96 PHE A CA 1
ATOM 759 C C . PHE A 1 96 ? -3.476 5.389 -25.986 1.00 49.31 96 PHE A C 1
ATOM 761 O O . PHE A 1 96 ? -4.701 5.375 -25.871 1.00 49.31 96 PHE A O 1
ATOM 768 N N . LEU A 1 97 ? -2.692 5.848 -25.002 1.00 50.72 97 LEU A N 1
ATOM 769 C CA . LEU A 1 97 ? -3.203 6.312 -23.703 1.00 50.72 97 LEU A CA 1
ATOM 770 C C . LEU A 1 97 ? -3.831 7.710 -23.769 1.00 50.72 97 LEU A C 1
ATOM 772 O O . LEU A 1 97 ? -4.762 7.996 -23.017 1.00 50.72 97 LEU A O 1
ATOM 776 N N . ARG A 1 98 ? -3.368 8.573 -24.685 1.00 51.94 98 ARG A N 1
ATOM 777 C CA . ARG A 1 98 ? -3.959 9.905 -24.891 1.00 51.94 98 ARG A CA 1
ATOM 778 C C . ARG A 1 98 ? -5.339 9.830 -25.557 1.00 51.94 98 ARG A C 1
ATOM 780 O O . ARG A 1 98 ? -6.187 10.670 -25.276 1.00 51.94 98 ARG A O 1
ATOM 787 N N . CYS A 1 99 ? -5.583 8.816 -26.388 1.00 50.34 99 CYS A N 1
ATOM 788 C CA . CYS A 1 99 ? -6.844 8.659 -27.115 1.00 50.34 99 CYS A CA 1
ATOM 789 C C . CYS A 1 99 ? -8.033 8.312 -26.198 1.00 50.34 99 CYS A C 1
ATOM 791 O O . CYS A 1 99 ? -9.133 8.797 -26.430 1.00 50.34 99 CYS A O 1
ATOM 793 N N . PHE A 1 100 ? -7.822 7.566 -25.108 1.00 52.00 100 PHE A N 1
ATOM 794 C CA . PHE A 1 100 ? -8.919 7.141 -24.221 1.00 52.00 100 PHE A CA 1
ATOM 795 C C . PHE A 1 100 ? -9.332 8.183 -23.158 1.00 52.00 100 PHE A C 1
ATOM 797 O O . PHE A 1 100 ? -10.275 7.952 -22.410 1.00 52.00 100 PHE A O 1
ATOM 804 N N . SER A 1 101 ? -8.633 9.323 -23.062 1.00 50.78 101 SER A N 1
ATOM 805 C CA . SER A 1 101 ? -8.946 10.410 -22.113 1.00 50.78 101 SER A CA 1
ATOM 806 C C . SER A 1 101 ? -9.701 11.585 -22.760 1.00 50.78 101 SER A C 1
ATOM 808 O O . SER A 1 101 ? -9.993 12.565 -22.073 1.00 50.78 101 SER A O 1
ATOM 810 N N . PHE A 1 102 ? -10.016 11.507 -24.056 1.00 42.59 102 PHE A N 1
ATOM 811 C CA . PHE A 1 102 ? -10.727 12.552 -24.796 1.00 42.59 102 PHE A CA 1
ATOM 812 C C . PHE A 1 102 ? -11.775 11.941 -25.742 1.00 42.59 102 PHE A C 1
ATOM 814 O O . PHE A 1 102 ? -11.686 12.076 -26.959 1.00 42.59 102 PHE A O 1
ATOM 821 N N . THR A 1 103 ? -12.769 11.235 -25.201 1.00 40.53 103 THR A N 1
ATOM 822 C CA . THR A 1 103 ? -14.101 11.073 -25.818 1.00 40.53 103 THR A CA 1
ATOM 823 C C . THR A 1 103 ? -15.131 10.807 -24.731 1.00 40.53 103 THR A C 1
ATOM 825 O O . THR A 1 103 ? -14.776 10.094 -23.767 1.00 40.53 103 THR A O 1
#

pLDDT: mean 80.88, std 16.7, range [40.53, 97.06]

InterPro domains:
  IPR021810 Type I restriction enzyme HindI endonuclease subunit-like, C-terminal [PF11867] (1-97)